Protein AF-A0A348WGW9-F1 (afdb_monomer)

Structure (mmCIF, N/CA/C/O backbone):
data_AF-A0A348WGW9-F1
#
_entry.id   AF-A0A348WGW9-F1
#
loop_
_atom_site.group_PDB
_atom_site.id
_atom_site.type_symbol
_atom_site.label_atom_id
_atom_site.label_alt_id
_atom_site.label_comp_id
_atom_site.label_asym_id
_atom_site.label_entity_id
_atom_site.label_seq_id
_atom_site.pdbx_PDB_ins_code
_atom_site.Cartn_x
_atom_site.Cartn_y
_atom_site.Cartn_z
_atom_site.occupancy
_atom_site.B_iso_or_equiv
_atom_site.auth_seq_id
_atom_site.auth_comp_id
_atom_site.auth_asym_id
_atom_site.auth_atom_id
_atom_site.pdbx_PDB_model_num
ATOM 1 N N . MET A 1 1 ? 12.966 -8.448 26.445 1.00 40.94 1 MET A N 1
ATOM 2 C CA . MET A 1 1 ? 11.825 -7.598 26.056 1.00 40.94 1 MET A CA 1
ATOM 3 C C . MET A 1 1 ? 10.633 -8.512 25.833 1.00 40.94 1 MET A C 1
ATOM 5 O O . MET A 1 1 ? 10.484 -9.046 24.744 1.00 40.94 1 MET A O 1
ATOM 9 N N . SER A 1 2 ? 9.874 -8.824 26.885 1.00 44.78 2 SER A N 1
ATOM 10 C CA . SER A 1 2 ? 8.555 -9.450 26.744 1.00 44.78 2 SER A CA 1
ATOM 11 C C . SER A 1 2 ? 7.707 -8.518 25.881 1.00 44.78 2 SER A C 1
ATOM 13 O O . SER A 1 2 ? 7.407 -7.410 26.312 1.00 44.78 2 SER A O 1
ATOM 15 N N . GLY A 1 3 ? 7.489 -8.917 24.627 1.00 53.12 3 GLY A N 1
ATOM 16 C CA . GLY A 1 3 ? 6.872 -8.091 23.601 1.00 53.12 3 GLY A CA 1
ATOM 17 C C . GLY A 1 3 ? 5.387 -7.929 23.862 1.00 53.12 3 GLY A C 1
ATOM 18 O O . GLY A 1 3 ? 4.635 -8.891 23.709 1.00 53.12 3 GLY A O 1
ATOM 19 N N . ASP A 1 4 ? 4.989 -6.718 24.238 1.00 68.44 4 ASP A N 1
ATOM 20 C CA . ASP A 1 4 ? 3.604 -6.306 24.076 1.00 68.44 4 ASP A CA 1
ATOM 21 C C . ASP A 1 4 ? 3.279 -6.303 22.584 1.00 68.44 4 ASP A C 1
ATOM 23 O O . ASP A 1 4 ? 4.035 -5.793 21.750 1.00 68.44 4 ASP A O 1
ATOM 27 N N . LEU A 1 5 ? 2.176 -6.963 22.249 1.00 69.75 5 LEU A N 1
ATOM 28 C CA . LEU A 1 5 ? 1.632 -6.937 20.901 1.00 69.75 5 LEU A CA 1
ATOM 29 C C . LEU A 1 5 ? 1.079 -5.531 20.626 1.00 69.75 5 LEU A C 1
ATOM 31 O O . LEU A 1 5 ? 0.533 -4.913 21.542 1.00 69.75 5 LEU A O 1
ATOM 35 N N . PRO A 1 6 ? 1.199 -5.025 19.386 1.00 82.50 6 PRO A N 1
ATOM 36 C CA . PRO A 1 6 ? 0.607 -3.745 19.022 1.00 82.50 6 PRO A CA 1
ATOM 37 C C . PRO A 1 6 ? -0.915 -3.801 19.190 1.00 82.50 6 PRO A C 1
ATOM 39 O O . PRO A 1 6 ? -1.532 -4.829 18.922 1.00 82.50 6 PRO A O 1
ATOM 42 N N . GLU A 1 7 ? -1.517 -2.686 19.603 1.00 89.25 7 GLU A N 1
ATOM 43 C CA . GLU A 1 7 ? -2.965 -2.585 19.842 1.00 89.25 7 GLU A CA 1
ATOM 44 C C . GLU A 1 7 ? -3.782 -2.749 18.550 1.00 89.25 7 GLU A C 1
ATOM 46 O O . GLU A 1 7 ? -4.883 -3.304 18.559 1.00 89.25 7 GLU A O 1
ATOM 51 N N . TYR A 1 8 ? -3.200 -2.345 17.418 1.00 94.31 8 TYR A N 1
ATOM 52 C CA . TYR A 1 8 ? -3.798 -2.449 16.094 1.00 94.31 8 TYR A CA 1
ATOM 53 C C . TYR A 1 8 ? -2.918 -3.255 15.146 1.00 94.31 8 TYR A C 1
ATOM 55 O O . TYR A 1 8 ? -1.691 -3.143 15.134 1.00 94.31 8 TYR A O 1
ATOM 63 N N . TYR A 1 9 ? -3.562 -4.039 14.289 1.00 94.94 9 TYR A N 1
ATOM 64 C CA . TYR A 1 9 ? -2.919 -4.735 13.187 1.00 94.94 9 TYR A CA 1
ATOM 65 C C . TYR A 1 9 ? -3.623 -4.437 11.868 1.00 94.94 9 TYR A C 1
ATOM 67 O O . TYR A 1 9 ? -4.804 -4.737 11.681 1.00 94.94 9 TYR A O 1
ATOM 75 N N . PHE A 1 10 ? -2.859 -3.895 10.924 1.00 96.12 10 PHE A N 1
ATOM 76 C CA . PHE A 1 10 ? -3.329 -3.535 9.594 1.00 96.12 10 PHE A CA 1
ATOM 77 C C . PHE A 1 10 ? -2.917 -4.604 8.587 1.00 96.12 10 PHE A C 1
ATOM 79 O O . PHE A 1 10 ? -1.771 -4.678 8.137 1.00 96.12 10 PHE A O 1
ATOM 86 N N . ARG A 1 11 ? -3.870 -5.451 8.196 1.00 96.12 11 ARG A N 1
ATOM 87 C CA . ARG A 1 11 ? -3.651 -6.441 7.140 1.00 96.12 11 ARG A CA 1
ATOM 88 C C . ARG A 1 11 ? -3.758 -5.766 5.780 1.00 96.12 11 ARG A C 1
ATOM 90 O O . ARG A 1 11 ? -4.856 -5.603 5.245 1.00 96.12 11 ARG A O 1
ATOM 97 N N . VAL A 1 12 ? -2.600 -5.398 5.247 1.00 95.38 12 VAL A N 1
ATOM 98 C CA . VAL A 1 12 ? -2.423 -4.732 3.955 1.00 95.38 12 VAL A CA 1
ATOM 99 C C . VAL A 1 12 ? -3.090 -5.504 2.813 1.00 95.38 12 VAL A C 1
ATOM 101 O O . VAL A 1 12 ? -3.013 -6.729 2.722 1.00 95.38 12 VAL A O 1
ATOM 104 N N . ARG A 1 13 ? -3.706 -4.747 1.910 1.00 94.00 13 ARG A N 1
ATOM 105 C CA . ARG A 1 13 ? -4.247 -5.165 0.617 1.00 94.00 13 ARG A CA 1
ATOM 106 C C . ARG A 1 13 ? -3.704 -4.243 -0.473 1.00 94.00 13 ARG A C 1
ATOM 108 O O . ARG A 1 13 ? -3.024 -3.265 -0.178 1.00 94.00 13 ARG A O 1
ATOM 115 N N . GLU A 1 14 ? -4.042 -4.539 -1.723 1.00 87.75 14 GLU A N 1
ATOM 116 C CA . GLU A 1 14 ? -3.647 -3.717 -2.874 1.00 87.75 14 GLU A CA 1
ATOM 117 C C . GLU A 1 14 ? -4.043 -2.239 -2.699 1.00 87.75 14 GLU A C 1
ATOM 119 O O . GLU A 1 14 ? -3.217 -1.356 -2.883 1.00 87.75 14 GLU A O 1
ATOM 124 N N . ASN A 1 15 ? -5.279 -1.974 -2.257 1.00 90.31 15 ASN A N 1
ATOM 125 C CA . ASN A 1 15 ? -5.849 -0.621 -2.195 1.00 90.31 15 ASN A CA 1
ATOM 126 C C . ASN A 1 15 ? -6.242 -0.182 -0.782 1.00 90.31 15 ASN A C 1
ATOM 128 O O . ASN A 1 15 ? -7.127 0.656 -0.620 1.00 90.31 15 ASN A O 1
ATOM 132 N N . GLY A 1 16 ? -5.656 -0.775 0.256 1.00 95.31 16 GLY A N 1
ATOM 133 C CA . GLY A 1 16 ? -6.180 -0.576 1.600 1.00 95.31 16 GLY A CA 1
ATOM 134 C C . GLY A 1 16 ? -5.651 -1.540 2.638 1.00 95.31 16 GLY A C 1
ATOM 135 O O . GLY A 1 16 ? -4.628 -2.194 2.444 1.00 95.31 16 GLY A O 1
ATOM 136 N N . ALA A 1 17 ? -6.402 -1.674 3.723 1.00 97.69 17 ALA A N 1
ATOM 137 C CA . ALA A 1 17 ? -6.161 -2.687 4.736 1.00 97.69 17 ALA A CA 1
ATOM 138 C C . ALA A 1 17 ? -7.452 -3.106 5.435 1.00 97.69 17 ALA A C 1
ATOM 140 O O . ALA A 1 17 ? -8.441 -2.375 5.475 1.00 97.69 17 ALA A O 1
ATOM 141 N N . PHE A 1 18 ? -7.418 -4.300 6.015 1.00 97.44 18 PHE A N 1
ATOM 142 C CA . PHE A 1 18 ? -8.316 -4.636 7.111 1.00 97.44 18 PHE A CA 1
ATOM 143 C C . PHE A 1 18 ? -7.668 -4.249 8.429 1.00 97.44 18 PHE A C 1
ATOM 145 O O . PHE A 1 18 ? -6.509 -4.593 8.661 1.00 97.44 18 PHE A O 1
ATOM 152 N N . VAL A 1 19 ? -8.429 -3.571 9.277 1.00 97.19 19 VAL A N 1
ATOM 153 C CA . VAL A 1 19 ? -7.970 -3.096 10.578 1.00 97.19 19 VAL A CA 1
ATOM 154 C C . VAL A 1 19 ? -8.494 -4.046 11.637 1.00 97.19 19 VAL A C 1
ATOM 156 O O . VAL A 1 19 ? -9.701 -4.285 11.710 1.00 97.19 19 VAL A O 1
ATOM 159 N N . TYR A 1 20 ? -7.585 -4.590 12.435 1.00 95.50 20 TYR A N 1
ATOM 160 C CA . TYR A 1 20 ? -7.902 -5.452 13.562 1.00 95.50 20 TYR A CA 1
ATOM 161 C C . TYR A 1 20 ? -7.433 -4.792 14.848 1.00 95.50 20 TYR A C 1
ATOM 163 O O . TYR A 1 20 ? -6.310 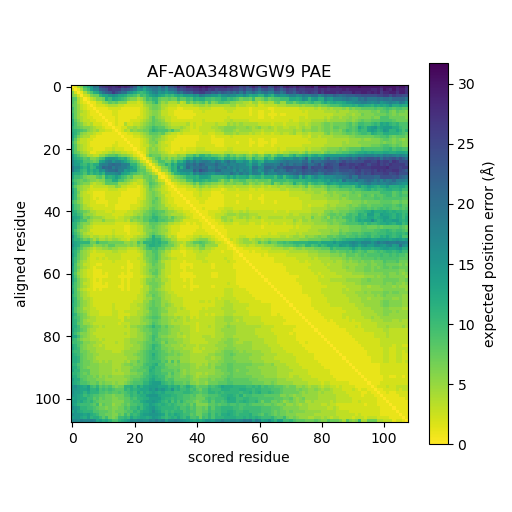-4.294 14.895 1.00 95.50 20 TYR A O 1
ATOM 171 N N . ARG A 1 21 ? -8.260 -4.845 15.886 1.00 93.31 21 ARG A N 1
ATOM 172 C CA . ARG A 1 21 ? -7.837 -4.581 17.258 1.00 93.31 21 ARG A CA 1
ATOM 173 C C . ARG A 1 21 ? -7.350 -5.889 17.863 1.00 93.31 21 ARG A C 1
ATOM 175 O O . ARG A 1 21 ? -8.011 -6.919 17.707 1.00 93.31 21 ARG A O 1
ATOM 182 N N . ILE A 1 22 ? -6.188 -5.861 18.499 1.00 90.25 22 ILE A N 1
ATOM 183 C CA . ILE A 1 22 ? -5.613 -7.034 19.151 1.00 90.25 22 ILE A CA 1
ATOM 184 C C . ILE A 1 22 ? -5.970 -6.990 20.633 1.00 90.25 22 ILE A C 1
ATOM 186 O O . ILE A 1 22 ? -5.603 -6.051 21.334 1.00 90.25 22 ILE A O 1
ATOM 190 N N . ASP A 1 23 ? -6.648 -8.031 21.117 1.00 81.00 23 ASP A N 1
ATOM 191 C CA . ASP A 1 23 ? -6.867 -8.226 22.550 1.00 81.00 23 ASP A CA 1
ATOM 192 C C . ASP A 1 23 ? -5.830 -9.217 23.101 1.00 81.00 23 ASP A C 1
ATOM 194 O O . ASP A 1 23 ? -5.761 -10.385 22.698 1.00 81.00 23 ASP A O 1
ATOM 198 N N . THR A 1 24 ? -4.991 -8.729 24.016 1.00 67.12 24 THR A N 1
ATOM 199 C CA . THR A 1 24 ? -3.919 -9.494 24.667 1.00 67.12 24 THR A CA 1
ATOM 200 C C . THR A 1 24 ? -4.314 -10.023 26.047 1.00 67.12 24 THR A C 1
ATOM 202 O O . THR A 1 24 ? -3.573 -10.819 26.629 1.00 67.12 24 THR A O 1
ATOM 205 N N . ALA A 1 25 ? -5.490 -9.657 26.573 1.00 61.34 25 ALA A N 1
ATOM 206 C CA . ALA A 1 25 ? -5.913 -9.970 27.940 1.00 61.34 25 ALA A CA 1
ATOM 207 C C . ALA A 1 25 ? -6.408 -11.418 28.130 1.00 61.34 25 ALA A C 1
ATOM 209 O O . ALA A 1 25 ? -6.855 -11.806 29.217 1.00 61.34 25 ALA A O 1
ATOM 210 N N . ASN A 1 26 ? -6.323 -12.258 27.097 1.00 55.56 26 ASN A N 1
ATOM 211 C CA . ASN A 1 26 ? -6.829 -13.617 27.168 1.00 55.56 26 ASN A CA 1
ATOM 212 C C . ASN A 1 26 ? -5.867 -14.515 27.968 1.00 55.56 26 ASN A C 1
ATOM 214 O O . ASN A 1 26 ? -4.749 -14.810 27.535 1.00 55.56 26 ASN A O 1
ATOM 218 N N . ARG A 1 27 ? -6.317 -15.008 29.135 1.00 59.06 27 ARG A N 1
ATOM 219 C CA . ARG A 1 27 ? -5.539 -15.871 30.061 1.00 59.06 27 ARG A CA 1
ATOM 220 C C . ARG A 1 27 ? -4.924 -17.108 29.384 1.00 59.06 27 ARG A C 1
ATOM 222 O O . ARG A 1 27 ? -3.967 -17.679 29.900 1.00 59.06 27 ARG A O 1
ATOM 229 N N . GLN A 1 28 ? -5.440 -17.491 28.217 1.00 65.12 28 GLN A N 1
ATOM 230 C CA . GLN A 1 28 ? -4.974 -18.597 27.382 1.00 65.12 28 GLN A CA 1
ATOM 231 C C . GLN A 1 28 ? -3.765 -18.280 26.472 1.00 65.12 28 GLN A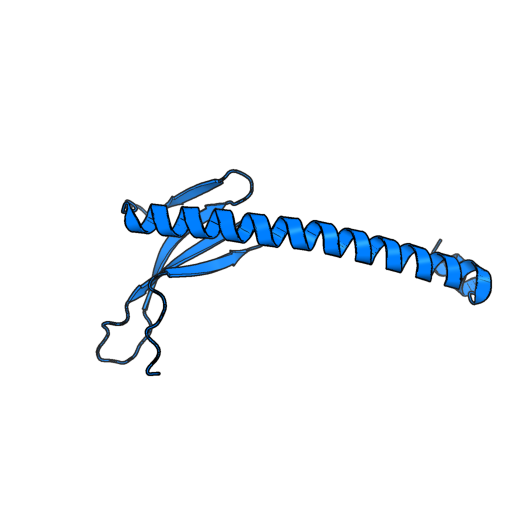 C 1
ATOM 233 O O . GLN A 1 28 ? -3.369 -19.159 25.710 1.00 65.12 28 GLN A O 1
ATOM 238 N N . ARG A 1 29 ? -3.176 -17.067 26.511 1.00 67.56 29 ARG A N 1
ATOM 239 C CA . ARG A 1 29 ? -2.136 -16.598 25.556 1.00 67.56 29 ARG A CA 1
ATOM 240 C C . ARG A 1 29 ? -2.577 -16.677 24.085 1.00 67.56 29 ARG A C 1
ATOM 242 O O . ARG A 1 29 ? -1.751 -16.849 23.189 1.00 67.56 29 ARG A O 1
ATOM 249 N N . ARG A 1 30 ? -3.884 -16.594 23.830 1.00 70.62 30 ARG A N 1
ATOM 250 C CA . ARG A 1 30 ? -4.443 -16.595 22.476 1.00 70.62 30 ARG A CA 1
ATOM 251 C C . ARG A 1 30 ? -4.592 -15.153 22.013 1.00 70.62 30 ARG A C 1
ATOM 253 O O . ARG A 1 30 ? -5.241 -14.375 22.701 1.00 70.62 30 ARG A O 1
ATOM 260 N N . ILE A 1 31 ? -4.003 -14.833 20.865 1.00 77.00 31 ILE A N 1
ATOM 261 C CA . ILE A 1 31 ? -4.199 -13.547 20.195 1.00 77.00 31 ILE A CA 1
ATOM 262 C C . ILE A 1 31 ? -5.618 -13.556 19.632 1.00 77.00 31 ILE A C 1
ATOM 264 O O . ILE A 1 31 ? -5.921 -14.395 18.780 1.00 77.00 31 ILE A O 1
ATOM 268 N N . ASP A 1 32 ? -6.479 -12.675 20.137 1.00 83.06 32 ASP A N 1
ATOM 269 C CA . ASP A 1 32 ? -7.774 -12.415 19.515 1.00 83.06 32 ASP A CA 1
ATOM 270 C C . ASP A 1 32 ? -7.656 -11.201 18.593 1.00 83.06 32 ASP A C 1
ATOM 272 O O . ASP A 1 32 ? -7.007 -10.211 18.935 1.00 83.06 32 ASP A O 1
ATOM 276 N N . MET A 1 33 ? -8.223 -11.314 17.395 1.00 90.06 33 MET A N 1
ATOM 277 C CA . MET A 1 33 ? -8.135 -10.294 16.355 1.00 90.06 33 MET A CA 1
ATOM 278 C C . MET A 1 33 ? -9.543 -9.905 15.947 1.00 90.06 33 MET A C 1
ATOM 280 O O . MET A 1 33 ? -10.175 -10.579 15.133 1.00 90.06 33 MET A O 1
ATOM 284 N N . ASP A 1 34 ? -10.010 -8.795 16.496 1.00 91.75 34 ASP A N 1
ATOM 285 C CA . ASP A 1 34 ? -11.338 -8.275 16.217 1.00 91.75 34 ASP A CA 1
ATOM 286 C C . ASP A 1 34 ? -11.266 -7.296 15.047 1.00 91.75 34 ASP A C 1
ATOM 288 O O . ASP A 1 34 ? -10.601 -6.262 15.133 1.00 91.75 34 ASP A O 1
ATOM 292 N N . GLN A 1 35 ? -11.904 -7.630 13.925 1.00 95.19 35 GLN A N 1
ATOM 293 C CA . GLN A 1 35 ? -11.918 -6.742 12.769 1.00 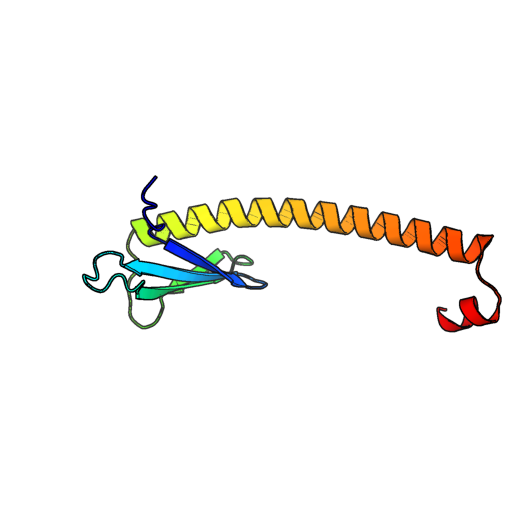95.19 35 GLN A CA 1
ATOM 294 C C . GLN A 1 35 ? -12.817 -5.541 13.058 1.00 95.19 35 GLN A C 1
ATOM 296 O O . GLN A 1 35 ? -14.023 -5.686 13.226 1.00 95.19 35 GLN A O 1
ATOM 301 N N . ILE A 1 36 ? -12.238 -4.343 13.033 1.00 96.38 36 ILE A N 1
ATOM 302 C CA . ILE A 1 36 ? -12.955 -3.111 13.376 1.00 96.38 36 ILE A CA 1
ATOM 303 C C . ILE A 1 36 ? -13.327 -2.288 12.147 1.00 96.38 36 ILE A C 1
ATOM 305 O O . ILE A 1 36 ? -14.345 -1.603 12.157 1.00 96.38 36 ILE A O 1
ATOM 309 N N . ALA A 1 37 ? -12.521 -2.357 11.083 1.00 97.31 37 ALA A N 1
ATOM 310 C CA . ALA A 1 37 ? -12.724 -1.539 9.895 1.00 97.31 37 ALA A CA 1
ATOM 311 C C . ALA A 1 37 ? -12.075 -2.121 8.633 1.00 97.31 37 ALA A C 1
ATOM 313 O O . ALA A 1 37 ? -11.225 -3.019 8.660 1.00 97.31 37 ALA A O 1
ATOM 314 N N . VAL A 1 38 ? -12.477 -1.555 7.500 1.00 97.06 38 VAL A N 1
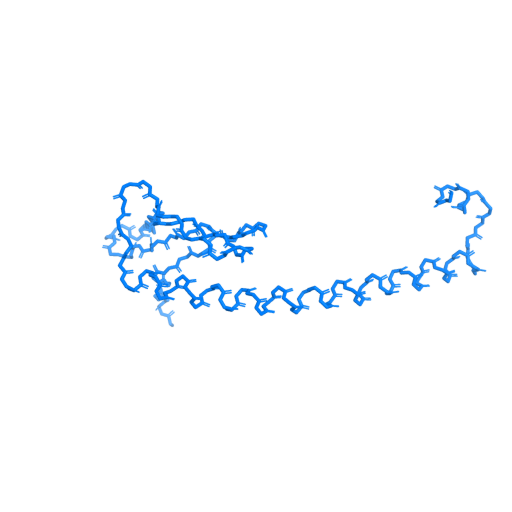ATOM 315 C CA . VAL A 1 38 ? -11.832 -1.676 6.197 1.00 97.06 38 VAL A CA 1
ATOM 316 C C . VAL A 1 38 ? -11.446 -0.278 5.736 1.00 97.06 38 VAL A C 1
ATOM 318 O O . VAL A 1 38 ? -12.298 0.602 5.646 1.00 97.06 38 VAL A O 1
ATOM 321 N N . VAL A 1 39 ? -10.173 -0.088 5.416 1.00 97.19 39 VAL A N 1
ATOM 322 C CA . VAL A 1 39 ? -9.625 1.183 4.939 1.00 97.19 39 VAL A CA 1
ATOM 323 C C . VAL A 1 39 ? -9.359 1.076 3.448 1.00 97.19 39 VAL A C 1
ATOM 325 O O . VAL A 1 39 ? -8.807 0.073 2.996 1.00 97.19 39 VAL A O 1
ATOM 328 N N . ASN A 1 40 ? -9.723 2.107 2.692 1.00 95.88 40 ASN A N 1
ATOM 329 C CA . ASN A 1 40 ? -9.342 2.292 1.300 1.00 95.88 40 ASN A CA 1
ATOM 330 C C . ASN A 1 40 ? -8.408 3.498 1.193 1.00 95.88 40 ASN A C 1
ATOM 332 O O . ASN A 1 40 ? -8.816 4.627 1.448 1.00 95.88 40 ASN A O 1
ATOM 336 N N . ILE A 1 41 ? -7.159 3.260 0.796 1.00 92.88 41 ILE A N 1
ATOM 337 C CA . ILE A 1 41 ? -6.146 4.321 0.746 1.00 92.88 41 ILE A CA 1
ATOM 338 C C . ILE A 1 41 ? -6.328 5.261 -0.449 1.00 92.88 41 ILE A C 1
ATOM 340 O O . ILE A 1 41 ? -5.870 6.393 -0.404 1.00 92.88 41 ILE A O 1
ATOM 344 N N . ARG A 1 42 ? -6.990 4.815 -1.530 1.00 87.88 42 ARG A N 1
ATOM 345 C CA . ARG A 1 42 ? -7.123 5.616 -2.760 1.00 87.88 42 ARG A CA 1
ATOM 346 C C . ARG A 1 42 ? -8.034 6.820 -2.558 1.00 87.88 42 ARG A C 1
ATOM 348 O O . ARG A 1 42 ? -7.853 7.840 -3.205 1.00 87.88 42 ARG A O 1
ATOM 355 N N . ASN A 1 43 ? -9.050 6.669 -1.712 1.00 88.75 43 ASN A N 1
ATOM 356 C CA . ASN A 1 43 ? -10.037 7.708 -1.431 1.00 88.75 43 ASN A CA 1
ATOM 357 C C . ASN A 1 43 ? -10.126 8.070 0.061 1.00 88.75 43 ASN A C 1
ATOM 359 O O . ASN A 1 43 ? -11.013 8.831 0.435 1.00 88.75 43 ASN A O 1
ATOM 363 N N . GLY A 1 44 ? -9.263 7.497 0.907 1.00 88.19 44 GLY A N 1
ATOM 364 C CA . GLY A 1 44 ? -9.266 7.698 2.359 1.00 88.19 44 GLY A CA 1
ATOM 365 C C . GLY A 1 44 ? -10.497 7.136 3.078 1.00 88.19 44 GLY A C 1
ATOM 366 O O . GLY A 1 44 ? -10.718 7.440 4.247 1.00 88.19 44 GLY A O 1
ATOM 367 N N . GLN A 1 45 ? -11.339 6.343 2.407 1.00 94.56 45 GLN A N 1
ATOM 368 C CA . GLN A 1 45 ? -12.587 5.874 2.998 1.00 94.56 45 GLN A CA 1
ATOM 369 C C . GLN A 1 45 ? -12.321 4.811 4.066 1.00 94.56 45 GLN A C 1
ATOM 371 O O . GLN A 1 45 ? -11.752 3.755 3.783 1.00 94.56 45 GLN A O 1
ATOM 376 N N . VAL A 1 46 ? -12.841 5.053 5.266 1.00 96.31 46 VAL A N 1
ATOM 377 C CA . VAL A 1 46 ? -12.863 4.092 6.370 1.00 96.31 46 VAL A CA 1
ATOM 378 C C . VAL A 1 46 ? -14.285 3.566 6.529 1.00 96.31 46 VAL A C 1
ATOM 380 O O . VAL A 1 46 ? -15.224 4.335 6.720 1.00 96.31 46 VAL A O 1
ATOM 383 N N . LYS A 1 47 ? -14.463 2.249 6.410 1.00 95.94 47 LYS A N 1
ATOM 384 C CA . LYS A 1 47 ? -15.744 1.570 6.635 1.00 95.94 47 LYS A CA 1
ATOM 385 C C . LYS A 1 47 ? -15.657 0.744 7.913 1.00 95.94 47 LYS A C 1
ATOM 387 O O . LYS A 1 47 ? -14.883 -0.217 7.914 1.00 95.94 47 LYS A O 1
ATOM 392 N N . PRO A 1 48 ? -16.426 1.064 8.965 1.00 96.94 48 PRO A N 1
ATOM 393 C CA . PRO A 1 48 ? -16.529 0.198 10.130 1.00 96.94 48 PRO A CA 1
ATOM 394 C C . PRO A 1 48 ? -17.008 -1.206 9.741 1.00 96.94 48 PRO A C 1
ATOM 396 O O . PRO A 1 48 ? -17.712 -1.392 8.744 1.00 96.94 48 PRO A O 1
ATOM 399 N N . HIS A 1 49 ? -16.579 -2.211 10.497 1.00 94.88 49 HIS A N 1
ATOM 400 C CA . HIS A 1 49 ? -16.993 -3.591 10.285 1.00 94.88 49 HIS A CA 1
ATOM 401 C C . HIS A 1 49 ? -18.290 -3.886 11.052 1.00 94.88 49 HIS A C 1
ATOM 403 O O . HIS A 1 49 ? -18.347 -3.719 12.270 1.00 94.88 49 HIS A O 1
ATOM 409 N N . GLY A 1 50 ? -19.326 -4.339 10.340 1.00 92.19 50 GLY A N 1
ATOM 410 C CA . GLY A 1 50 ? -20.657 -4.548 10.919 1.00 92.19 50 GLY A CA 1
ATOM 411 C C . GLY A 1 50 ? -21.309 -3.233 11.359 1.00 92.19 50 GLY A C 1
ATOM 412 O O . GLY A 1 50 ? -21.119 -2.208 10.711 1.00 92.19 50 GLY A O 1
ATOM 413 N N . ASP A 1 51 ? -22.040 -3.271 12.474 1.00 88.62 51 ASP A N 1
ATOM 414 C CA . ASP A 1 51 ? -22.739 -2.113 13.059 1.00 88.62 51 ASP A CA 1
ATOM 415 C C . ASP A 1 51 ? -21.902 -1.385 14.132 1.00 88.62 51 ASP A C 1
ATOM 417 O O . ASP A 1 51 ? -22.438 -0.731 15.026 1.00 88.62 51 ASP A O 1
ATOM 421 N N . ARG A 1 52 ? -20.573 -1.539 14.103 1.00 88.75 52 ARG A N 1
ATOM 422 C CA . ARG A 1 52 ? -19.679 -0.927 15.094 1.00 88.75 52 ARG A CA 1
ATOM 423 C C . ARG A 1 52 ? -19.458 0.559 14.803 1.00 88.75 52 ARG A C 1
ATOM 425 O O . ARG A 1 52 ? -19.198 0.949 13.669 1.00 88.75 52 ARG A O 1
ATOM 432 N N . GLU A 1 53 ? -19.425 1.359 15.864 1.00 93.00 53 GLU A N 1
ATOM 433 C CA . GLU A 1 53 ? -18.861 2.709 15.844 1.00 93.00 53 GLU A CA 1
ATOM 434 C C . GLU A 1 53 ? -17.369 2.667 16.201 1.00 93.00 53 GLU A C 1
ATOM 436 O O . GLU A 1 53 ? -16.951 1.954 17.119 1.00 93.00 53 GLU A O 1
ATOM 441 N N . LEU A 1 54 ? -16.555 3.401 15.442 1.00 94.50 54 LEU A N 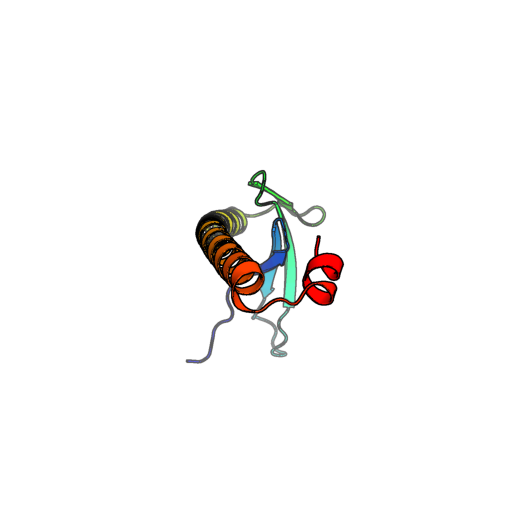1
ATOM 442 C CA . LEU A 1 54 ? -15.124 3.544 15.703 1.00 94.50 54 LEU A CA 1
ATOM 443 C C . LEU A 1 54 ? -14.911 4.623 16.763 1.00 94.50 54 LEU A C 1
ATOM 445 O O . LEU A 1 54 ? -15.513 5.692 16.688 1.00 94.50 54 LEU A O 1
ATOM 449 N N . SER A 1 55 ? -14.050 4.343 17.737 1.00 95.62 55 SER A N 1
ATOM 450 C CA . SER A 1 55 ? -13.620 5.336 18.721 1.00 95.62 55 SER A CA 1
ATOM 451 C C . SER A 1 55 ? -12.634 6.334 18.111 1.00 95.62 55 SER A C 1
ATOM 453 O O . SER A 1 55 ? -12.024 6.070 17.072 1.00 95.62 55 SER A O 1
ATOM 455 N N . ASP A 1 56 ? -12.408 7.453 18.800 1.00 96.19 56 ASP A N 1
ATOM 456 C CA . ASP A 1 56 ? -11.403 8.444 18.395 1.00 96.19 56 ASP A CA 1
ATOM 457 C C . ASP A 1 56 ? -9.994 7.834 18.308 1.00 96.19 56 ASP A C 1
ATOM 459 O O . ASP A 1 56 ? -9.224 8.174 17.412 1.00 96.19 56 ASP A O 1
ATOM 463 N N . ALA A 1 57 ? -9.672 6.879 19.189 1.00 94.94 57 ALA A N 1
ATOM 464 C CA . ALA A 1 57 ? -8.405 6.150 19.159 1.00 94.94 57 ALA A CA 1
ATOM 465 C C . ALA A 1 57 ? -8.294 5.228 17.933 1.00 94.94 57 ALA A C 1
ATOM 467 O O . ALA A 1 57 ? -7.241 5.192 17.295 1.00 94.94 57 ALA A O 1
ATOM 468 N N . ASP A 1 58 ? -9.381 4.533 17.566 1.00 95.50 58 ASP A N 1
ATOM 469 C CA . ASP A 1 58 ? -9.408 3.713 16.349 1.00 95.50 58 ASP A CA 1
ATOM 470 C C . ASP A 1 5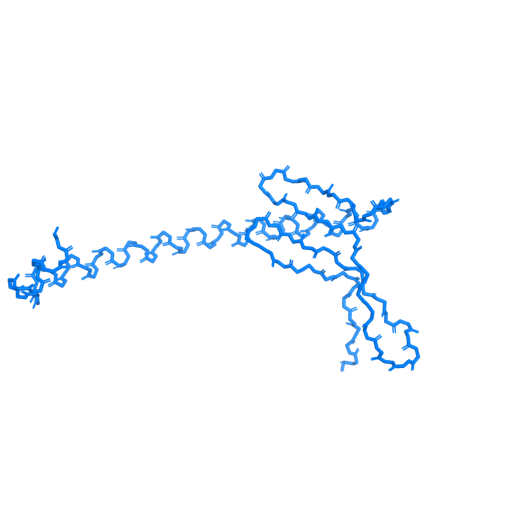8 ? -9.181 4.609 15.112 1.00 95.50 58 ASP A C 1
ATOM 472 O O . ASP A 1 58 ? -8.401 4.271 14.222 1.00 95.50 58 ASP A O 1
ATOM 476 N N . MET A 1 59 ? -9.839 5.774 15.059 1.00 96.38 59 MET A N 1
ATOM 477 C CA . MET A 1 59 ? -9.723 6.720 13.943 1.00 96.38 59 MET A CA 1
ATOM 478 C C . MET A 1 59 ? -8.338 7.370 13.846 1.00 96.38 59 MET A C 1
ATOM 480 O O . MET A 1 59 ? -7.834 7.539 12.733 1.00 96.38 59 MET A O 1
ATOM 484 N N . ALA A 1 60 ? -7.709 7.700 14.977 1.00 96.50 60 ALA A N 1
ATOM 485 C CA . ALA A 1 60 ? -6.342 8.214 15.013 1.00 96.50 60 ALA A CA 1
ATOM 486 C C . ALA A 1 60 ? -5.350 7.176 14.467 1.00 96.50 60 ALA A C 1
ATOM 488 O O . ALA A 1 60 ? -4.655 7.453 13.494 1.00 96.50 60 ALA A O 1
ATOM 489 N N . ALA A 1 61 ? -5.389 5.941 14.981 1.00 96.25 61 ALA A N 1
ATOM 490 C CA . ALA A 1 61 ? -4.514 4.863 14.516 1.00 96.25 61 ALA A CA 1
ATOM 491 C C . ALA A 1 61 ? -4.684 4.564 13.016 1.00 96.25 61 ALA A C 1
ATOM 493 O O . ALA A 1 61 ? -3.717 4.269 12.315 1.00 96.25 61 ALA A O 1
ATOM 494 N N . ILE A 1 62 ? -5.919 4.633 12.506 1.00 96.19 62 ILE A N 1
ATOM 495 C CA . ILE A 1 62 ? -6.195 4.461 11.076 1.00 96.19 62 ILE A CA 1
ATOM 496 C C . ILE A 1 62 ? -5.604 5.608 10.253 1.00 96.19 62 ILE A C 1
ATOM 498 O O . ILE A 1 62 ? -5.059 5.353 9.180 1.00 96.19 62 ILE A O 1
ATOM 502 N N . SER A 1 63 ? -5.713 6.845 10.734 1.00 95.56 63 SER A N 1
ATOM 503 C CA . SER A 1 63 ? -5.206 8.027 10.031 1.00 95.56 63 SER A CA 1
ATOM 504 C C . SER A 1 63 ? -3.681 8.007 9.942 1.00 95.56 63 SER A C 1
ATOM 506 O O . SER A 1 63 ? -3.150 8.130 8.839 1.00 95.56 63 SER A O 1
ATOM 508 N N . ASP A 1 64 ? -3.003 7.729 11.058 1.00 96.06 64 ASP A N 1
ATOM 509 C CA . ASP A 1 64 ? -1.542 7.604 11.118 1.00 96.06 64 ASP A CA 1
ATOM 510 C C . ASP A 1 64 ? -1.055 6.502 10.167 1.00 96.06 64 ASP A C 1
ATOM 512 O O . ASP A 1 64 ? -0.146 6.696 9.359 1.00 96.06 64 ASP A O 1
ATOM 516 N N . TRP A 1 65 ? -1.733 5.349 10.175 1.00 96.25 65 TRP A N 1
ATOM 517 C CA . TRP A 1 65 ? -1.396 4.258 9.267 1.00 96.25 65 TRP A CA 1
ATOM 518 C C . TRP A 1 65 ? -1.580 4.634 7.789 1.00 96.25 65 TRP A C 1
ATOM 520 O O . TRP A 1 65 ? -0.784 4.213 6.947 1.00 96.25 65 TRP A O 1
ATOM 530 N N . ILE A 1 66 ? -2.622 5.399 7.438 1.00 94.94 66 ILE A N 1
ATOM 531 C CA . ILE A 1 66 ? -2.838 5.866 6.058 1.00 94.94 66 ILE A CA 1
ATOM 532 C C . ILE A 1 66 ? -1.702 6.796 5.626 1.00 94.94 66 ILE A C 1
ATOM 534 O O . ILE A 1 66 ? -1.216 6.652 4.501 1.00 94.94 66 ILE A O 1
ATOM 538 N N . GLU A 1 67 ? -1.283 7.722 6.487 1.00 95.06 67 GLU A N 1
ATOM 539 C CA . GLU A 1 67 ? -0.194 8.663 6.210 1.00 95.06 67 GLU A CA 1
ATOM 540 C C . GLU A 1 67 ? 1.117 7.915 5.944 1.00 95.06 67 GLU A C 1
ATOM 542 O O . GLU A 1 67 ? 1.638 7.969 4.825 1.00 95.06 67 GLU A O 1
ATOM 547 N N . GLU A 1 68 ? 1.563 7.092 6.898 1.00 94.44 68 GLU A N 1
ATOM 548 C CA . GLU A 1 68 ? 2.773 6.271 6.758 1.00 94.44 68 GLU A CA 1
ATOM 549 C C . GLU A 1 68 ? 2.712 5.386 5.506 1.00 94.44 68 GLU A C 1
ATOM 551 O O . GLU A 1 68 ? 3.681 5.231 4.753 1.00 94.44 68 GLU A O 1
ATOM 556 N N . ARG A 1 69 ? 1.546 4.782 5.247 1.00 94.88 69 ARG A N 1
ATOM 557 C CA . ARG A 1 69 ? 1.378 3.895 4.099 1.00 94.88 69 ARG A CA 1
ATOM 558 C C . ARG A 1 69 ? 1.472 4.645 2.776 1.00 94.88 69 ARG A C 1
ATOM 560 O O . ARG A 1 69 ? 1.993 4.080 1.812 1.00 94.88 69 ARG A O 1
ATOM 567 N N . THR A 1 70 ? 0.959 5.866 2.719 1.00 92.69 70 THR A N 1
ATOM 568 C CA . THR A 1 70 ? 0.993 6.706 1.519 1.00 92.69 70 THR A CA 1
ATOM 569 C C . THR A 1 70 ? 2.428 7.078 1.173 1.00 92.69 70 THR A C 1
ATOM 571 O O . THR A 1 70 ? 2.829 6.929 0.019 1.00 92.69 70 THR A O 1
ATOM 574 N N . GLU A 1 71 ? 3.236 7.443 2.169 1.00 94.31 71 GLU A N 1
ATOM 575 C CA . GLU A 1 71 ? 4.659 7.725 1.969 1.00 94.31 71 GLU A CA 1
ATOM 576 C C . GLU A 1 71 ? 5.409 6.503 1.428 1.00 94.31 71 GLU A C 1
ATOM 578 O O . GLU A 1 71 ? 6.125 6.593 0.429 1.00 94.31 71 GLU A O 1
ATOM 583 N N . VAL A 1 72 ? 5.198 5.327 2.031 1.00 94.12 72 VAL A N 1
ATOM 584 C CA . VAL A 1 72 ? 5.819 4.074 1.568 1.00 94.12 72 VAL A CA 1
ATOM 585 C C . VAL A 1 72 ? 5.442 3.758 0.120 1.00 94.12 72 VAL A C 1
ATOM 587 O O . VAL A 1 72 ? 6.271 3.247 -0.635 1.00 94.12 72 VAL A O 1
ATOM 590 N N . LEU A 1 73 ? 4.197 4.021 -0.279 1.00 93.38 73 LEU A N 1
ATOM 591 C CA . LEU A 1 73 ? 3.752 3.775 -1.648 1.00 93.38 73 LEU A CA 1
ATOM 592 C C . LEU A 1 73 ? 4.364 4.756 -2.643 1.00 93.38 73 LEU A C 1
ATOM 594 O O . LEU A 1 73 ? 4.802 4.307 -3.697 1.00 93.38 73 LEU A O 1
ATOM 598 N N . ALA A 1 74 ? 4.480 6.036 -2.290 1.00 93.50 74 ALA A N 1
ATOM 599 C CA . ALA A 1 74 ? 5.161 7.023 -3.126 1.00 93.50 74 ALA A CA 1
ATOM 600 C C . ALA A 1 74 ? 6.640 6.656 -3.349 1.00 93.50 74 ALA A C 1
ATOM 602 O O . ALA A 1 74 ? 7.145 6.716 -4.469 1.00 93.50 74 ALA A O 1
ATOM 603 N N . TRP A 1 75 ? 7.328 6.186 -2.302 1.00 95.81 75 TRP A N 1
ATOM 604 C CA . TRP A 1 75 ? 8.699 5.684 -2.427 1.00 95.81 75 TRP A CA 1
ATOM 605 C C . TRP A 1 75 ? 8.805 4.476 -3.360 1.00 95.81 75 TRP A C 1
ATOM 607 O O . TRP A 1 75 ? 9.715 4.411 -4.187 1.00 95.81 75 TRP A O 1
ATOM 617 N N . ARG A 1 76 ? 7.875 3.521 -3.246 1.00 95.50 76 ARG A N 1
ATOM 618 C CA . ARG A 1 76 ? 7.845 2.333 -4.113 1.00 95.50 76 ARG A CA 1
ATOM 619 C C . ARG A 1 76 ? 7.548 2.676 -5.563 1.00 95.50 76 ARG A C 1
ATOM 621 O O . ARG A 1 76 ? 8.156 2.084 -6.440 1.00 95.50 76 AR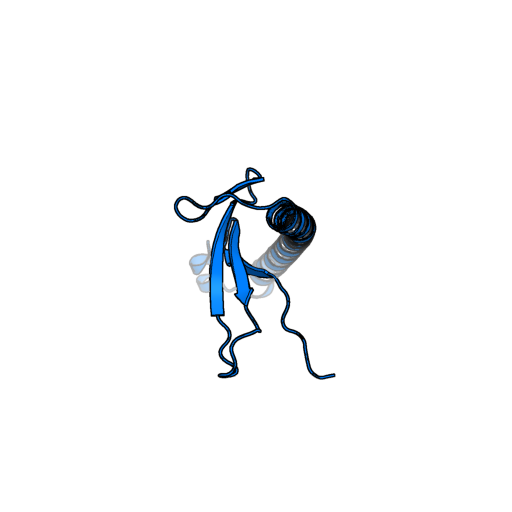G A O 1
ATOM 628 N N . GLU A 1 77 ? 6.656 3.628 -5.807 1.00 95.75 77 GLU A N 1
ATOM 629 C CA . GLU A 1 77 ? 6.335 4.082 -7.159 1.00 95.75 77 GLU A CA 1
ATOM 630 C C . GLU A 1 77 ? 7.583 4.616 -7.875 1.00 95.75 77 GLU A C 1
ATOM 632 O O . GLU A 1 77 ? 7.866 4.228 -9.007 1.00 95.75 77 GLU A O 1
ATOM 637 N N . ILE A 1 78 ? 8.389 5.433 -7.190 1.00 97.06 78 ILE A N 1
ATOM 638 C CA . ILE A 1 78 ? 9.657 5.937 -7.737 1.00 97.06 78 ILE A CA 1
ATOM 639 C C . ILE A 1 78 ? 10.664 4.797 -7.965 1.00 97.06 78 ILE A C 1
ATOM 641 O O . ILE A 1 78 ? 11.335 4.770 -8.998 1.00 97.06 78 ILE A O 1
ATOM 645 N N . ASP A 1 79 ? 10.780 3.849 -7.031 1.00 98.00 79 ASP A N 1
ATOM 646 C CA . ASP A 1 79 ? 11.665 2.684 -7.186 1.00 98.00 79 ASP A CA 1
ATOM 647 C C . ASP A 1 79 ? 11.270 1.808 -8.387 1.00 98.00 79 ASP A C 1
ATOM 649 O O . ASP A 1 79 ? 12.124 1.424 -9.189 1.00 98.00 79 ASP A O 1
ATOM 653 N N . ASP A 1 80 ? 9.975 1.549 -8.562 1.00 97.94 80 ASP A N 1
ATOM 654 C CA . ASP A 1 80 ? 9.456 0.759 -9.678 1.00 97.94 80 ASP A CA 1
ATOM 655 C C . ASP A 1 80 ? 9.716 1.453 -11.028 1.00 97.94 80 ASP A C 1
ATOM 657 O O . ASP A 1 80 ? 10.056 0.782 -12.007 1.00 97.94 80 ASP A O 1
ATOM 661 N N . ILE A 1 81 ? 9.653 2.791 -11.084 1.00 97.94 81 ILE A N 1
ATOM 662 C CA . ILE A 1 81 ? 10.038 3.568 -12.274 1.00 97.94 81 ILE A CA 1
ATOM 663 C C . ILE A 1 81 ? 11.528 3.394 -12.586 1.00 97.94 81 ILE A C 1
ATOM 665 O O . ILE A 1 81 ? 11.878 3.117 -13.736 1.00 97.94 81 ILE A O 1
ATOM 669 N N . HIS A 1 82 ? 12.415 3.514 -11.594 1.00 98.31 82 HIS A N 1
ATOM 670 C CA . HIS A 1 82 ? 13.849 3.295 -11.813 1.00 98.31 82 HIS A CA 1
ATOM 671 C C . HIS A 1 82 ? 14.132 1.872 -12.304 1.00 98.31 82 HIS A C 1
ATOM 673 O O . HIS A 1 82 ? 14.869 1.683 -13.272 1.00 98.31 82 HIS A O 1
ATOM 679 N N . ARG A 1 83 ? 13.472 0.873 -11.713 1.00 98.38 83 ARG A N 1
ATOM 680 C CA . ARG A 1 83 ? 13.600 -0.523 -12.137 1.00 98.38 83 ARG A CA 1
ATOM 681 C C . ARG A 1 83 ? 13.113 -0.739 -13.570 1.00 98.38 83 ARG A C 1
ATOM 683 O O . ARG A 1 83 ? 13.733 -1.489 -14.322 1.00 98.38 83 ARG A O 1
ATOM 690 N N . ALA A 1 84 ? 12.027 -0.078 -13.970 1.00 98.38 84 ALA A N 1
ATOM 691 C CA . ALA A 1 84 ? 11.543 -0.118 -15.346 1.00 98.38 84 ALA A CA 1
ATOM 692 C C . ALA A 1 84 ? 12.566 0.485 -16.324 1.00 98.38 84 ALA A C 1
ATOM 694 O O . ALA A 1 84 ? 12.837 -0.114 -17.365 1.00 98.38 84 ALA A O 1
ATOM 695 N N . VAL A 1 85 ? 13.180 1.621 -15.976 1.00 98.44 85 VAL A N 1
ATOM 696 C CA . VAL A 1 85 ? 14.256 2.237 -16.772 1.00 98.44 85 VAL A CA 1
ATOM 697 C C . VAL A 1 85 ? 15.439 1.279 -16.934 1.00 98.44 85 VAL A C 1
ATOM 699 O O . VAL A 1 85 ? 15.937 1.103 -18.048 1.00 98.44 85 VAL A O 1
ATOM 702 N N . ASP A 1 86 ? 15.850 0.598 -15.866 1.00 98.38 86 ASP A N 1
ATOM 703 C CA . ASP A 1 86 ? 16.926 -0.393 -15.929 1.00 98.38 86 ASP A CA 1
ATOM 704 C C . ASP A 1 86 ? 16.577 -1.566 -16.848 1.00 98.38 86 ASP A C 1
ATOM 706 O O . ASP A 1 86 ? 17.384 -1.951 -17.700 1.00 98.38 86 ASP A O 1
ATOM 710 N N . TYR A 1 87 ? 15.360 -2.108 -16.745 1.00 98.12 87 TYR A N 1
ATOM 711 C CA . TYR A 1 87 ? 14.913 -3.174 -17.641 1.00 98.12 87 TYR A CA 1
ATOM 712 C C . TYR A 1 87 ? 14.879 -2.730 -19.104 1.00 98.12 87 TYR A C 1
ATOM 714 O O . TYR A 1 87 ? 15.295 -3.499 -19.973 1.00 98.12 87 TYR A O 1
ATOM 722 N N . LEU A 1 88 ? 14.451 -1.500 -19.392 1.00 98.06 88 LEU A N 1
ATOM 723 C CA . LEU A 1 88 ? 14.467 -0.946 -20.748 1.00 98.06 88 LEU A CA 1
ATOM 724 C C . LEU A 1 88 ? 15.894 -0.836 -21.298 1.00 98.06 88 LEU A C 1
ATOM 726 O O . LEU A 1 88 ? 16.153 -1.246 -22.433 1.00 98.06 88 LEU A O 1
ATOM 730 N N . ASN A 1 89 ? 16.832 -0.350 -20.485 1.00 97.81 89 ASN A N 1
ATOM 731 C CA . ASN A 1 89 ? 18.240 -0.239 -20.863 1.00 97.81 89 ASN A CA 1
ATOM 732 C C . ASN A 1 89 ? 18.859 -1.614 -21.141 1.00 97.81 89 ASN A C 1
ATOM 734 O O . ASN A 1 89 ? 19.503 -1.810 -22.174 1.00 97.81 89 ASN A O 1
ATOM 738 N N . LEU A 1 90 ? 18.630 -2.586 -20.254 1.00 97.94 90 LEU A N 1
ATOM 739 C CA . LEU A 1 90 ? 19.131 -3.952 -20.414 1.00 97.94 90 LEU A CA 1
ATOM 740 C C . LEU A 1 90 ? 18.534 -4.642 -21.643 1.00 97.94 90 LEU A C 1
ATOM 742 O O . LEU A 1 90 ? 19.272 -5.274 -22.398 1.00 97.94 90 LEU A O 1
ATOM 746 N N . THR A 1 91 ? 17.228 -4.485 -21.869 1.00 97.62 91 THR A N 1
ATOM 747 C CA . THR A 1 91 ? 16.530 -5.049 -23.034 1.00 97.62 91 THR A CA 1
ATOM 748 C C . THR A 1 91 ? 17.087 -4.465 -24.328 1.00 97.62 91 THR A C 1
ATOM 750 O O . THR A 1 91 ? 17.439 -5.210 -25.241 1.00 97.62 91 THR A O 1
ATOM 753 N N . THR A 1 92 ? 17.260 -3.142 -24.380 1.00 97.19 92 THR A N 1
ATOM 754 C CA . THR A 1 92 ? 17.822 -2.448 -25.548 1.00 97.19 92 THR A CA 1
ATOM 755 C C . THR A 1 92 ? 19.255 -2.898 -25.824 1.00 97.19 92 THR A C 1
ATOM 757 O O . THR A 1 92 ? 19.600 -3.225 -26.959 1.00 97.19 92 THR A O 1
ATOM 760 N N . HIS A 1 93 ? 20.094 -2.969 -24.787 1.00 97.81 93 HIS A N 1
ATOM 761 C CA . HIS A 1 93 ? 21.473 -3.423 -24.935 1.00 97.81 93 HIS A CA 1
ATOM 762 C C . HIS A 1 93 ? 21.547 -4.880 -25.408 1.00 97.81 93 HIS A C 1
ATOM 764 O O . HIS A 1 93 ? 22.338 -5.193 -26.299 1.00 97.81 93 HIS A O 1
ATOM 770 N N . TRP A 1 94 ? 20.727 -5.771 -24.844 1.00 98.06 94 TRP A N 1
ATOM 771 C CA . TRP A 1 94 ? 20.656 -7.167 -25.272 1.00 98.06 94 TRP A CA 1
ATOM 772 C C . TRP A 1 94 ? 20.255 -7.286 -26.746 1.00 98.06 94 TRP A C 1
ATOM 774 O O . TRP A 1 94 ? 20.965 -7.952 -27.501 1.00 98.06 94 TRP A O 1
ATOM 784 N N . ALA A 1 95 ? 19.198 -6.583 -27.166 1.00 97.56 95 ALA A N 1
ATOM 785 C CA . ALA A 1 95 ? 18.724 -6.59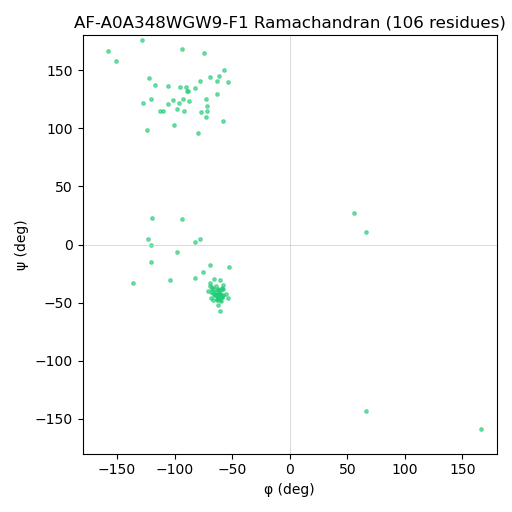3 -28.548 1.00 97.56 95 ALA A CA 1
ATOM 786 C C . ALA A 1 95 ? 19.808 -6.135 -29.541 1.00 97.56 95 ALA A C 1
ATOM 788 O O . ALA A 1 95 ? 19.943 -6.707 -30.615 1.00 97.56 95 ALA A O 1
ATOM 789 N N . GLN A 1 96 ? 20.622 -5.140 -29.171 1.00 96.25 96 GLN A N 1
ATOM 790 C CA . GLN A 1 96 ? 21.659 -4.585 -30.050 1.00 96.25 96 GLN A CA 1
ATOM 791 C C . GLN A 1 96 ? 22.965 -5.385 -30.079 1.00 96.25 96 GLN A C 1
ATOM 793 O O . GLN A 1 96 ? 23.703 -5.306 -31.059 1.00 96.25 96 GLN A O 1
ATOM 798 N N . SER A 1 97 ? 23.309 -6.079 -28.991 1.00 97.38 97 SER A N 1
ATOM 799 C CA . SER A 1 97 ? 24.663 -6.629 -28.810 1.00 97.38 97 SER A CA 1
ATOM 800 C C . SER A 1 97 ? 24.731 -8.145 -28.652 1.00 97.38 97 SER A C 1
ATOM 802 O O . SER A 1 97 ? 25.826 -8.702 -28.740 1.00 97.38 97 SER A O 1
ATOM 804 N N . LYS A 1 98 ? 23.605 -8.817 -28.384 1.00 95.94 98 LYS A N 1
ATOM 805 C CA . LYS A 1 98 ? 23.584 -10.246 -28.026 1.00 95.94 98 LYS A CA 1
ATOM 806 C C . LYS A 1 98 ? 22.495 -11.057 -28.722 1.00 95.94 98 LYS A C 1
ATOM 808 O O . LYS A 1 98 ? 22.719 -12.246 -28.927 1.00 95.94 98 LYS A O 1
ATOM 813 N N . ALA A 1 99 ? 21.335 -10.466 -29.006 1.00 95.88 99 ALA A N 1
ATOM 814 C CA . ALA A 1 99 ? 20.216 -11.185 -29.610 1.00 95.88 99 ALA A CA 1
ATOM 815 C C . ALA A 1 99 ? 20.574 -11.701 -31.012 1.00 95.88 99 ALA A C 1
ATOM 817 O O . ALA A 1 99 ? 21.241 -11.013 -31.784 1.00 95.88 99 ALA A O 1
ATOM 818 N N . ASN A 1 100 ? 20.116 -12.910 -31.330 1.00 96.94 100 ASN A N 1
ATOM 819 C CA . ASN A 1 100 ? 20.063 -13.393 -32.708 1.00 96.94 100 ASN A CA 1
ATOM 820 C C . ASN A 1 100 ? 18.678 -13.113 -33.320 1.00 96.94 100 ASN A C 1
ATOM 822 O O . ASN A 1 100 ? 17.743 -12.765 -32.598 1.00 96.94 100 ASN A O 1
ATOM 826 N N . ASP A 1 101 ? 18.550 -13.280 -34.637 1.00 96.81 101 ASP A N 1
ATOM 827 C CA . ASP A 1 101 ? 17.321 -12.943 -35.370 1.00 96.81 101 ASP A CA 1
ATOM 828 C C . ASP A 1 101 ? 16.089 -13.700 -34.845 1.00 96.81 101 ASP A C 1
ATOM 830 O O . ASP A 1 101 ? 15.047 -13.092 -34.620 1.00 96.81 101 ASP A O 1
ATOM 834 N N . GLU A 1 102 ? 16.224 -15.000 -34.562 1.00 97.56 102 GLU A N 1
ATOM 835 C CA . GLU A 1 102 ? 15.132 -15.840 -34.042 1.00 97.56 102 GLU A CA 1
ATOM 836 C C . GLU A 1 102 ? 14.671 -15.383 -32.645 1.00 97.56 102 GLU A C 1
ATOM 838 O O . GLU A 1 102 ? 13.479 -15.330 -32.349 1.00 97.56 102 GLU A O 1
ATOM 843 N N . GLN A 1 103 ? 15.614 -15.014 -31.775 1.00 97.19 103 GLN A N 1
ATOM 844 C CA . GLN A 1 103 ? 15.319 -14.483 -30.445 1.00 97.19 103 GLN A CA 1
ATOM 845 C C . GLN A 1 103 ? 14.686 -13.094 -30.501 1.00 97.19 103 GLN A C 1
ATOM 847 O O . GLN A 1 103 ? 13.850 -12.787 -29.653 1.00 97.19 103 GLN A O 1
ATOM 852 N N . LEU A 1 104 ? 15.102 -12.256 -31.454 1.00 96.06 104 LEU A N 1
ATOM 853 C CA . LEU A 1 104 ? 14.535 -10.927 -31.640 1.00 96.06 104 LEU A CA 1
ATOM 854 C C . LEU A 1 104 ? 13.088 -11.034 -32.135 1.00 96.06 104 LEU A C 1
ATOM 856 O O . LEU A 1 104 ? 12.209 -10.422 -31.538 1.00 96.06 104 LEU A O 1
ATOM 860 N N . GLU A 1 105 ? 12.830 -11.890 -33.127 1.00 96.00 105 GLU A N 1
ATOM 861 C CA . GLU A 1 105 ? 11.485 -12.164 -33.651 1.00 96.00 105 GLU A CA 1
ATOM 862 C C . GLU A 1 105 ? 10.539 -12.739 -32.581 1.00 96.00 105 GLU A C 1
ATOM 864 O O . GLU A 1 105 ? 9.346 -12.459 -32.588 1.00 96.00 105 GLU A O 1
ATOM 869 N N . ALA A 1 106 ? 11.052 -13.489 -31.601 1.00 96.38 106 ALA A N 1
ATOM 870 C CA . ALA A 1 106 ? 10.229 -14.023 -30.515 1.00 96.38 106 ALA A CA 1
ATOM 871 C C . ALA A 1 106 ? 9.706 -12.958 -29.524 1.00 96.38 106 ALA A C 1
ATOM 873 O O . ALA A 1 106 ? 8.789 -13.253 -28.752 1.00 96.38 106 ALA A O 1
ATOM 874 N N . VAL A 1 107 ? 10.292 -11.753 -29.493 1.00 92.69 107 VAL A N 1
ATOM 875 C CA . VAL A 1 107 ? 9.959 -10.691 -28.518 1.00 92.69 107 VAL A CA 1
ATOM 876 C C . VAL A 1 107 ? 9.469 -9.383 -29.152 1.00 92.69 107 VAL A C 1
ATOM 878 O O . VAL A 1 107 ? 9.150 -8.448 -28.413 1.00 92.69 107 VAL A O 1
ATOM 881 N N . THR A 1 108 ? 9.401 -9.309 -30.484 1.00 88.25 108 THR A N 1
ATOM 882 C CA . THR A 1 108 ? 8.912 -8.154 -31.265 1.00 88.25 108 THR A CA 1
ATOM 883 C C . THR A 1 108 ? 7.726 -8.538 -32.129 1.00 88.25 108 THR A C 1
ATOM 885 O O . THR A 1 108 ? 6.733 -7.779 -32.130 1.00 88.25 108 THR A O 1
#

pLDDT: mean 90.76, std 11.84, range [40.94, 98.44]

Sequence (108 aa):
MSGDLPEYYFRVRENGAFVYRIDTANRQRRIDMDQIAVVNIRNGQVKPHGDRELSDADMAAISDWIEERTEVLAWREIDDIHRAVDYLNLTTHWAQSKANDEQLEAVT

Foldseek 3Di:
DPDDDDQWDFDDDPFWTFIWGWDCPDPVSDTDTHGAWTAGLVVRDIGGDDPDDDDPVNVVVSVVCSVVVVVVVVVVVVVVVVVVVVVVVVVVCCLVPPDDPVRNVVPD

Solvent-accessible surface area (backbone atoms only — not comparable to full-atom values): 6376 Å² total; per-residue (Å²): 130,90,75,78,75,65,60,63,45,72,51,73,51,96,58,30,27,41,33,23,41,45,46,78,86,42,92,80,78,50,84,43,74,47,66,51,30,39,41,30,65,88,77,67,48,73,41,53,41,80,95,52,81,78,50,74,68,55,51,48,57,52,50,55,52,49,52,58,49,50,54,56,48,56,54,47,53,55,50,52,50,52,52,50,52,50,50,52,53,53,52,52,50,38,61,76,75,68,53,50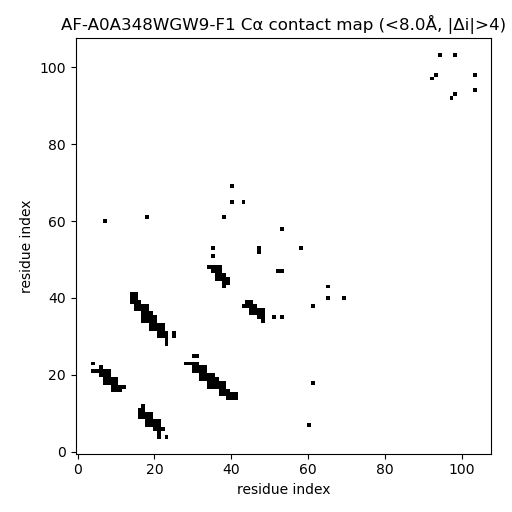,71,71,62,46,63,74,77,108

Mean predicted aligned error: 6.36 Å

Nearest PDB structures (foldseek):
  6pbl-assembly1_B  TM=3.348E-01  e=5.879E+00  Legionella pneumophila subsp. pneumophila str. Philadelphia 1

Organism: NCBI:txid314263

Radius of gyration: 22.58 Å; Cα contacts (8 Å, |Δi|>4): 101; chains: 1; bounding box: 47×27×65 Å

Secondary structure (DSSP, 8-state):
---PPPSEEEEEETTEEEEEEEE---TT---EEEEEEEEETTTTEEEESTTPPPPHHHHHHHHHHHHHHHHHHHHHHHHHHHHHHHHHHHHHHHHHHT--HHHHHTT-